Protein AF-A0A9J6NZ12-F1 (afdb_monomer_lite)

pLDDT: mean 84.76, std 14.98, range [37.91, 95.44]

Radius of gyration: 12.35 Å; chains: 1; bounding box: 26×27×35 Å

Organism: NCBI:txid2828781

Foldseek 3Di:
DDDFDDDPFKGKDAPADFQKWKWKDFVPDIDIDGPRKIWMWGDDDDQKIWIWIDDPVDIDTDIGNWMWIWMAGNVRHTDDIDIRD

Sequence (85 aa):
MLEQIINSTGLSINLPLEGYTAKITAPHFNIDVLSPAEIKLIEICCNTFKLKIKTDEFKIVTLIKSLIIEVFNPDGVMIIKIAAP

Structure (mmCIF, N/CA/C/O backbone):
data_AF-A0A9J6NZ12-F1
#
_entry.id   AF-A0A9J6NZ12-F1
#
loop_
_atom_site.group_PDB
_atom_site.id
_atom_site.type_symbol
_atom_site.label_atom_id
_atom_site.label_alt_id
_atom_site.label_comp_id
_atom_site.label_asym_id
_atom_site.label_entity_id
_atom_site.label_seq_id
_atom_site.pdbx_PDB_ins_code
_atom_site.Cartn_x
_atom_site.Cartn_y
_atom_site.Cartn_z
_atom_site.occupancy
_atom_site.B_iso_or_equiv
_atom_site.auth_seq_id
_atom_site.auth_comp_id
_atom_site.auth_asym_id
_atom_site.auth_atom_id
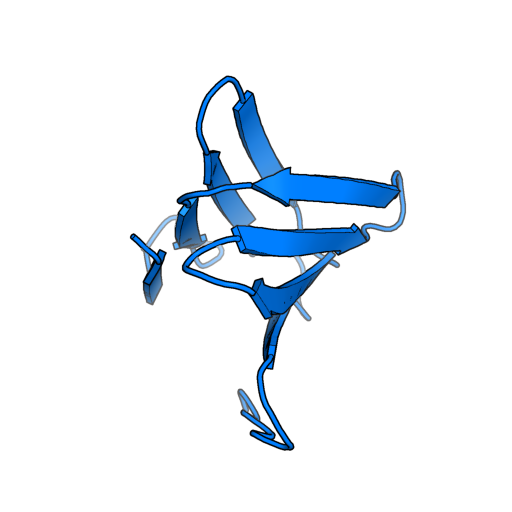_atom_site.pdbx_PDB_model_num
ATOM 1 N N . MET A 1 1 ? 10.581 -13.492 -4.758 1.00 37.91 1 MET A N 1
ATOM 2 C CA . MET A 1 1 ? 9.813 -14.276 -3.770 1.00 37.91 1 MET A CA 1
ATOM 3 C C . MET A 1 1 ? 9.164 -13.277 -2.823 1.00 37.91 1 MET A C 1
ATOM 5 O O . MET A 1 1 ? 9.889 -12.513 -2.205 1.00 37.91 1 MET A O 1
ATOM 9 N N . LEU A 1 2 ? 7.832 -13.169 -2.826 1.00 38.06 2 LEU A N 1
ATOM 10 C CA . LEU A 1 2 ? 7.084 -12.293 -1.915 1.00 38.06 2 LEU A CA 1
ATOM 11 C C . LEU A 1 2 ? 6.911 -13.046 -0.591 1.00 38.06 2 LEU A C 1
ATOM 13 O O . LEU A 1 2 ? 6.164 -14.018 -0.546 1.00 38.06 2 LEU A O 1
ATOM 17 N N . GLU A 1 3 ? 7.621 -12.644 0.460 1.00 40.28 3 GLU A N 1
ATOM 18 C CA . GLU A 1 3 ? 7.438 -13.213 1.799 1.00 40.28 3 GLU A CA 1
ATOM 19 C C . GLU A 1 3 ? 6.412 -12.383 2.579 1.00 40.28 3 GLU A C 1
ATOM 21 O O . GLU A 1 3 ? 6.622 -11.200 2.849 1.00 40.28 3 GLU A O 1
ATOM 26 N N . GLN A 1 4 ? 5.286 -13.003 2.937 1.00 40.91 4 GLN A N 1
ATOM 27 C CA . GLN A 1 4 ? 4.337 -12.456 3.906 1.00 40.91 4 GLN A CA 1
ATOM 28 C C . GLN A 1 4 ? 4.681 -13.002 5.293 1.00 40.91 4 GLN A C 1
ATOM 30 O O . GLN A 1 4 ? 4.449 -14.174 5.580 1.00 40.91 4 GLN A O 1
ATOM 35 N N . ILE A 1 5 ? 5.216 -12.153 6.169 1.00 44.47 5 ILE A N 1
ATOM 36 C CA . ILE A 1 5 ? 5.396 -12.470 7.590 1.00 44.47 5 ILE A CA 1
ATOM 37 C C . ILE A 1 5 ? 4.221 -11.847 8.349 1.00 44.47 5 ILE A C 1
ATOM 39 O O . ILE A 1 5 ? 4.168 -10.631 8.526 1.00 44.47 5 ILE A O 1
ATOM 43 N N . ILE A 1 6 ? 3.268 -12.676 8.782 1.00 44.19 6 ILE A N 1
ATOM 44 C CA . ILE A 1 6 ? 2.105 -12.253 9.575 1.00 44.19 6 ILE A CA 1
ATOM 45 C C . ILE A 1 6 ? 2.441 -12.460 11.058 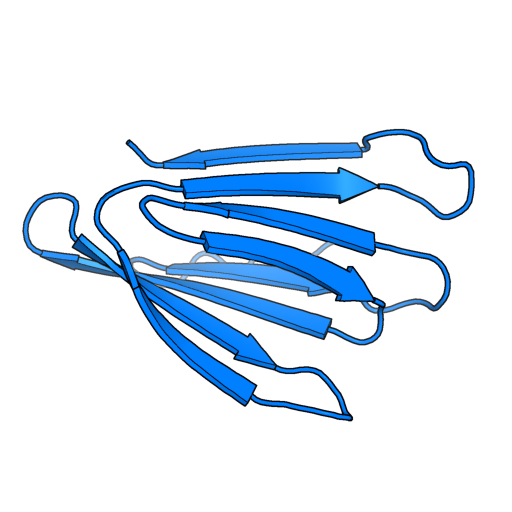1.00 44.19 6 ILE A C 1
ATOM 47 O O . ILE A 1 6 ? 2.155 -13.508 11.626 1.00 44.19 6 ILE A O 1
ATOM 51 N N . ASN A 1 7 ? 3.063 -11.463 11.689 1.00 42.09 7 ASN A N 1
ATOM 52 C CA . ASN A 1 7 ? 3.191 -11.389 13.148 1.00 42.09 7 ASN A CA 1
ATOM 53 C C . ASN A 1 7 ? 2.310 -10.234 13.653 1.00 42.09 7 ASN A C 1
ATOM 55 O O . ASN A 1 7 ? 2.594 -9.078 13.360 1.00 42.09 7 ASN A O 1
ATOM 59 N N . SER A 1 8 ? 1.221 -10.582 14.351 1.00 46.38 8 SER A N 1
ATOM 60 C CA . SER A 1 8 ? 0.267 -9.725 15.088 1.00 46.38 8 SER A CA 1
ATOM 61 C C . SER A 1 8 ? -0.066 -8.339 14.483 1.00 46.38 8 SER A C 1
ATOM 63 O O . SER A 1 8 ? 0.658 -7.366 14.687 1.00 46.38 8 SER A O 1
ATOM 65 N N . THR A 1 9 ? -1.226 -8.303 13.800 1.00 68.50 9 THR A N 1
ATOM 66 C CA . THR A 1 9 ? -2.089 -7.162 13.389 1.00 68.50 9 THR A CA 1
ATOM 67 C C . THR A 1 9 ? -1.547 -6.122 12.400 1.00 68.50 9 THR A C 1
ATOM 69 O O . THR A 1 9 ? -1.972 -4.963 12.402 1.00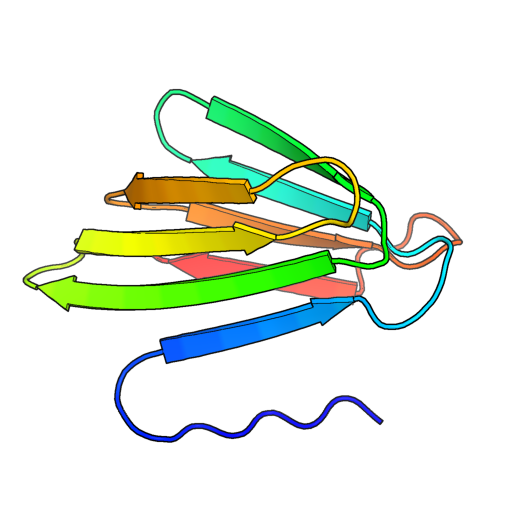 68.50 9 THR A O 1
ATOM 72 N N . GLY A 1 10 ? -0.657 -6.516 11.486 1.00 70.44 10 GLY A N 1
ATOM 73 C CA . GLY A 1 10 ? -0.251 -5.634 10.392 1.00 70.44 10 GLY A CA 1
ATOM 74 C C . GLY A 1 10 ? -0.004 -6.341 9.064 1.00 70.44 10 GLY A C 1
ATOM 75 O O . GLY A 1 10 ? 0.428 -7.489 9.023 1.00 70.44 10 GLY A O 1
ATOM 76 N N . LEU A 1 11 ? -0.257 -5.622 7.975 1.00 84.56 11 LEU A N 1
ATOM 77 C CA . LEU A 1 11 ? 0.101 -5.984 6.609 1.00 84.56 11 LEU A CA 1
ATOM 78 C C . LEU A 1 11 ? 1.312 -5.147 6.187 1.00 84.56 11 LEU A C 1
ATOM 80 O O . LEU A 1 11 ? 1.307 -3.924 6.332 1.00 84.56 11 LEU A O 1
ATOM 84 N N . SER A 1 12 ? 2.333 -5.796 5.633 1.00 87.94 12 SER A N 1
ATOM 85 C CA . SER A 1 12 ? 3.489 -5.125 5.038 1.00 87.94 12 SER A CA 1
ATOM 86 C C . SER A 1 12 ? 3.588 -5.504 3.568 1.00 87.94 12 SER A C 1
ATOM 88 O O . SER A 1 12 ? 3.624 -6.684 3.232 1.00 87.94 12 SER A O 1
ATOM 90 N N . ILE A 1 13 ? 3.651 -4.500 2.702 1.00 87.12 13 ILE A N 1
ATOM 91 C CA . ILE A 1 13 ? 3.881 -4.634 1.268 1.00 87.12 13 ILE A CA 1
ATOM 92 C C . ILE A 1 13 ? 5.206 -3.945 0.981 1.00 87.12 13 ILE A C 1
ATOM 94 O O . ILE A 1 13 ? 5.354 -2.745 1.205 1.00 87.12 13 ILE A O 1
ATOM 98 N N . ASN A 1 14 ? 6.165 -4.717 0.493 1.00 89.25 14 ASN A N 1
ATOM 99 C CA . ASN A 1 14 ? 7.426 -4.187 0.003 1.00 89.25 14 ASN A CA 1
ATOM 100 C C . ASN A 1 14 ? 7.375 -4.236 -1.521 1.00 89.25 14 ASN A C 1
ATOM 102 O O . ASN A 1 14 ? 7.065 -5.288 -2.082 1.00 89.25 14 ASN A O 1
ATOM 106 N N . LEU A 1 15 ? 7.669 -3.112 -2.169 1.00 87.50 15 LEU A N 1
ATOM 107 C CA . LEU A 1 15 ? 7.934 -3.024 -3.600 1.00 87.50 15 LEU A CA 1
ATOM 108 C C . LEU A 1 15 ? 9.460 -3.008 -3.760 1.00 87.50 15 LEU A C 1
ATOM 110 O O . LEU A 1 15 ? 10.074 -1.966 -3.534 1.00 87.50 15 LEU A O 1
ATOM 114 N N . PRO A 1 16 ? 10.093 -4.167 -4.029 1.00 74.75 16 PRO A N 1
ATOM 115 C CA . PRO A 1 16 ? 11.546 -4.293 -3.940 1.00 74.75 16 PRO A CA 1
ATOM 116 C C . PRO A 1 16 ? 12.279 -3.894 -5.222 1.00 74.75 16 PRO A C 1
ATOM 118 O O . PRO A 1 16 ? 13.479 -3.651 -5.173 1.00 74.75 16 PRO A O 1
ATOM 121 N N . LEU A 1 17 ? 11.594 -3.902 -6.370 1.00 80.38 17 LEU A N 1
ATOM 122 C CA . LEU A 1 17 ? 12.208 -3.743 -7.687 1.00 80.38 17 LEU A CA 1
ATOM 123 C C . LEU A 1 17 ? 11.637 -2.534 -8.411 1.00 80.38 17 LEU A C 1
ATOM 125 O O . LEU A 1 17 ? 10.439 -2.260 -8.318 1.00 80.38 17 LEU A O 1
ATOM 129 N N . GLU A 1 18 ? 12.499 -1.839 -9.141 1.00 82.56 18 GLU A N 1
ATOM 130 C CA . GLU A 1 18 ? 12.141 -0.703 -9.985 1.00 82.56 18 GLU A CA 1
ATOM 131 C C . GLU A 1 18 ? 11.027 -1.072 -10.985 1.00 82.56 18 GLU A C 1
ATOM 133 O O . GLU A 1 18 ? 10.898 -2.222 -11.413 1.00 82.56 18 GLU A O 1
ATOM 138 N N . GLY A 1 19 ? 10.175 -0.100 -11.312 1.00 86.31 19 GLY A N 1
ATOM 139 C CA . GLY A 1 19 ? 9.048 -0.269 -12.236 1.00 86.31 19 GLY A CA 1
ATOM 140 C C . GLY A 1 19 ? 7.753 -0.786 -11.601 1.00 86.31 19 GLY A C 1
ATOM 141 O O . GLY A 1 19 ? 6.697 -0.658 -12.210 1.00 86.31 19 GLY A O 1
ATOM 142 N N . TYR A 1 20 ? 7.786 -1.313 -10.374 1.00 92.38 20 TYR A N 1
ATOM 143 C CA . TYR A 1 20 ? 6.554 -1.587 -9.630 1.00 92.38 20 TYR A CA 1
ATOM 144 C C . TYR A 1 20 ? 5.939 -0.289 -9.113 1.00 92.38 20 TYR A C 1
ATOM 146 O O . TYR A 1 20 ? 6.646 0.608 -8.644 1.00 92.38 20 TYR A O 1
ATOM 154 N N . THR A 1 21 ? 4.611 -0.219 -9.136 1.00 93.62 21 THR A N 1
ATOM 155 C CA . THR A 1 21 ? 3.863 0.916 -8.591 1.00 93.62 21 THR A CA 1
ATOM 156 C C . THR A 1 21 ? 2.756 0.432 -7.668 1.00 93.62 21 THR A C 1
ATOM 158 O O . THR A 1 21 ? 2.215 -0.664 -7.835 1.00 93.62 21 THR A O 1
ATOM 161 N N . ALA A 1 22 ? 2.423 1.238 -6.663 1.00 93.62 22 ALA A N 1
ATOM 162 C CA . ALA A 1 22 ? 1.247 1.024 -5.837 1.00 93.62 22 ALA A CA 1
ATOM 163 C C . ALA A 1 22 ? 0.368 2.265 -5.833 1.00 93.62 22 ALA A C 1
ATOM 165 O O . ALA A 1 22 ? 0.814 3.354 -5.484 1.00 93.62 22 ALA A O 1
ATOM 166 N N . LYS A 1 23 ? -0.905 2.072 -6.155 1.00 95.38 23 LYS A N 1
ATOM 167 C CA . LYS A 1 23 ? -1.939 3.081 -6.008 1.00 95.38 23 LYS A CA 1
ATOM 168 C C . LYS A 1 23 ? -2.649 2.871 -4.686 1.00 95.38 23 LYS A C 1
ATOM 170 O O . LYS A 1 23 ? -3.187 1.794 -4.423 1.00 95.38 23 LYS A O 1
ATOM 175 N N . ILE A 1 24 ? -2.644 3.897 -3.846 1.00 93.94 24 ILE A N 1
ATOM 176 C CA . ILE A 1 24 ? -3.245 3.853 -2.517 1.00 93.94 24 ILE A CA 1
ATOM 177 C C . ILE A 1 24 ? -4.375 4.867 -2.475 1.00 93.94 24 ILE A C 1
ATOM 179 O O . ILE A 1 24 ? -4.157 6.076 -2.524 1.00 93.94 24 ILE A O 1
ATOM 183 N N . THR A 1 25 ? -5.594 4.354 -2.359 1.00 94.81 25 THR A N 1
ATOM 184 C CA . THR A 1 25 ? -6.814 5.154 -2.269 1.00 94.81 25 THR A CA 1
ATOM 185 C C . THR A 1 25 ? -7.394 5.037 -0.869 1.00 94.81 25 THR A C 1
ATOM 187 O O . THR A 1 25 ? -7.657 3.934 -0.398 1.00 94.81 25 THR A O 1
ATOM 190 N N . ALA A 1 26 ? -7.622 6.168 -0.212 1.00 91.81 26 ALA A N 1
ATOM 191 C CA . ALA A 1 26 ? -8.249 6.254 1.102 1.00 91.81 26 ALA A CA 1
ATOM 192 C C . ALA A 1 26 ? -9.213 7.455 1.142 1.00 91.81 26 ALA A C 1
ATOM 194 O O . ALA A 1 26 ? -9.208 8.286 0.227 1.00 91.81 26 ALA A O 1
ATOM 195 N N . PRO A 1 27 ? -10.050 7.601 2.184 1.00 87.94 27 PRO A N 1
ATOM 196 C CA . PRO A 1 27 ? -10.843 8.809 2.346 1.00 87.94 27 PRO A CA 1
ATOM 197 C C . PRO A 1 27 ? -9.940 10.048 2.325 1.00 87.94 27 PRO A C 1
ATOM 199 O O . PRO A 1 27 ? -8.989 10.145 3.099 1.00 87.94 27 PRO A O 1
ATOM 202 N N . HIS A 1 28 ? -10.261 10.995 1.443 1.00 87.31 28 HIS A N 1
ATOM 203 C CA . HIS A 1 28 ? -9.588 12.292 1.283 1.00 87.31 28 HIS A CA 1
ATOM 204 C C . HIS A 1 28 ? -8.213 12.295 0.604 1.00 87.31 28 HIS A C 1
ATOM 206 O O . HIS A 1 28 ? -7.684 13.382 0.379 1.00 87.31 28 HIS A O 1
ATOM 212 N N . PHE A 1 29 ? -7.643 11.148 0.224 1.00 87.69 29 PHE A N 1
ATOM 213 C CA . PHE A 1 29 ? -6.427 11.150 -0.589 1.00 87.69 29 PHE A CA 1
ATOM 214 C C . PHE A 1 29 ? -6.311 9.936 -1.506 1.00 87.69 29 PHE A C 1
ATOM 216 O O . PHE A 1 29 ? -6.774 8.833 -1.218 1.00 87.69 29 PHE A O 1
ATOM 223 N N . ASN A 1 30 ? -5.637 10.168 -2.622 1.00 93.25 30 ASN A N 1
ATOM 224 C CA . ASN A 1 30 ? -5.231 9.153 -3.571 1.00 93.25 30 ASN A CA 1
ATOM 225 C C . ASN A 1 30 ? -3.791 9.467 -3.958 1.00 93.25 30 ASN A C 1
ATOM 227 O O . ASN A 1 30 ? -3.498 10.605 -4.326 1.00 93.25 30 ASN A O 1
ATOM 231 N N . ILE A 1 31 ? -2.909 8.492 -3.795 1.00 92.00 31 ILE A N 1
ATOM 232 C CA . ILE A 1 31 ? -1.485 8.656 -4.056 1.00 92.00 31 ILE A CA 1
ATOM 233 C C . ILE A 1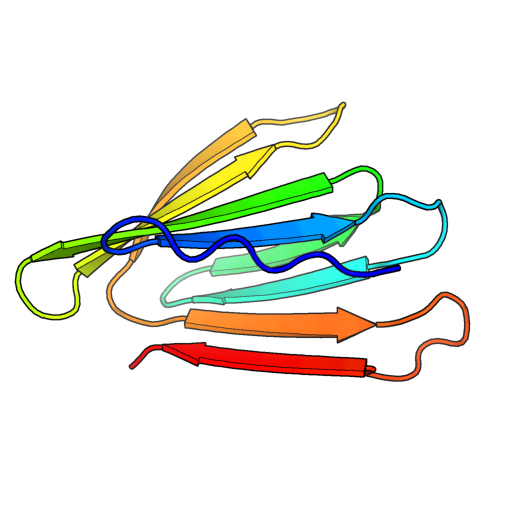 31 ? -0.965 7.467 -4.847 1.00 92.00 31 ILE A C 1
ATOM 235 O O . ILE A 1 31 ? -1.301 6.316 -4.562 1.00 92.00 31 ILE A O 1
ATOM 239 N N . ASP A 1 32 ? -0.101 7.774 -5.802 1.00 92.81 32 ASP A N 1
ATOM 240 C CA . ASP A 1 32 ? 0.690 6.791 -6.516 1.00 92.81 32 ASP A CA 1
ATOM 241 C C . ASP A 1 32 ? 2.081 6.741 -5.883 1.00 92.81 32 ASP A C 1
ATOM 243 O O . ASP A 1 32 ? 2.708 7.765 -5.605 1.00 92.81 32 ASP A O 1
ATOM 247 N N . VAL A 1 33 ? 2.542 5.530 -5.605 1.00 91.94 33 VAL A N 1
ATOM 248 C CA . VAL A 1 33 ? 3.819 5.251 -4.961 1.00 91.94 33 VAL A CA 1
ATOM 249 C C . VAL A 1 33 ? 4.678 4.481 -5.947 1.00 91.94 33 VAL A C 1
ATOM 251 O O . VAL A 1 33 ? 4.295 3.402 -6.405 1.00 91.94 33 VAL A O 1
ATOM 254 N N . LEU A 1 34 ? 5.841 5.039 -6.265 1.00 91.19 34 LEU A N 1
ATOM 255 C CA . LEU A 1 34 ? 6.841 4.389 -7.101 1.00 91.19 34 LEU A CA 1
ATOM 256 C C . LEU A 1 34 ? 7.792 3.572 -6.228 1.00 91.19 34 LEU A C 1
ATOM 258 O O . LEU A 1 34 ? 8.138 3.972 -5.117 1.00 91.19 34 LEU A O 1
ATOM 262 N N . SER A 1 35 ? 8.193 2.413 -6.737 1.00 88.88 35 SER A N 1
ATOM 263 C CA . SER A 1 35 ? 9.257 1.605 -6.150 1.00 88.88 35 SER A CA 1
ATOM 264 C C . SER A 1 35 ? 10.616 2.328 -6.214 1.00 88.88 35 SER A C 1
ATOM 266 O O . SER A 1 35 ? 10.862 3.020 -7.205 1.00 88.88 35 SER A O 1
ATOM 268 N N . PRO A 1 36 ? 11.519 2.143 -5.230 1.00 91.62 36 PRO A N 1
ATOM 269 C CA . PRO A 1 36 ? 11.380 1.296 -4.043 1.00 91.62 36 PRO A CA 1
ATOM 270 C C . PRO A 1 36 ? 10.462 1.909 -2.983 1.00 91.62 36 PRO A C 1
ATOM 272 O O . PRO A 1 36 ? 10.567 3.083 -2.626 1.00 91.62 36 PRO A O 1
ATOM 275 N N . ALA A 1 37 ? 9.560 1.083 -2.449 1.00 91.31 37 ALA A N 1
ATOM 276 C CA . ALA A 1 37 ? 8.618 1.531 -1.432 1.00 91.31 37 ALA A CA 1
ATOM 277 C C . ALA A 1 37 ? 8.276 0.453 -0.408 1.00 91.31 37 ALA A C 1
ATOM 279 O O . ALA A 1 37 ? 8.107 -0.724 -0.724 1.00 91.31 37 ALA A O 1
ATOM 280 N N . GLU A 1 38 ? 8.094 0.895 0.829 1.00 92.44 38 GLU A N 1
ATOM 281 C CA . GLU A 1 38 ? 7.592 0.097 1.938 1.00 92.44 38 GLU A CA 1
ATOM 282 C C . GLU A 1 38 ? 6.248 0.672 2.395 1.00 92.44 38 GLU A C 1
ATOM 284 O O . GLU A 1 38 ? 6.158 1.818 2.847 1.00 92.44 38 GLU A O 1
ATOM 289 N N . ILE A 1 39 ? 5.195 -0.136 2.294 1.00 91.81 39 ILE A N 1
ATOM 290 C CA . ILE A 1 39 ? 3.837 0.215 2.707 1.00 91.81 39 ILE A CA 1
ATOM 291 C C . ILE A 1 39 ? 3.442 -0.708 3.853 1.00 91.81 39 ILE A C 1
ATOM 293 O O . ILE A 1 39 ? 3.381 -1.926 3.707 1.00 91.81 39 ILE A O 1
ATOM 297 N N . LYS A 1 40 ? 3.151 -0.125 5.010 1.00 91.69 40 LYS A N 1
ATOM 298 C CA . LYS A 1 40 ? 2.732 -0.835 6.216 1.00 91.69 40 LYS A CA 1
ATOM 299 C C . LYS A 1 40 ? 1.366 -0.351 6.656 1.00 91.69 40 LYS A C 1
ATOM 301 O O . LYS A 1 40 ? 1.172 0.839 6.894 1.00 91.69 40 LYS A O 1
ATOM 306 N N . LEU A 1 41 ? 0.453 -1.289 6.829 1.00 89.38 41 LEU A N 1
ATOM 307 C CA . LEU A 1 41 ? -0.855 -1.074 7.415 1.00 89.38 41 LEU A CA 1
ATOM 308 C C . LEU A 1 41 ? -0.891 -1.780 8.766 1.00 89.38 41 LEU A C 1
ATOM 310 O O . LEU A 1 41 ? -0.644 -2.977 8.837 1.00 89.38 41 LEU A O 1
ATOM 314 N N . ILE A 1 42 ? -1.163 -1.046 9.837 1.00 88.88 42 ILE A N 1
ATOM 315 C CA . ILE A 1 42 ? -1.207 -1.593 11.197 1.00 88.88 42 ILE A CA 1
ATOM 316 C C . ILE A 1 42 ? -2.586 -1.295 11.766 1.00 88.88 42 ILE A C 1
ATOM 318 O O . ILE A 1 42 ? -2.968 -0.128 11.840 1.00 88.88 42 ILE A O 1
ATOM 322 N N . GLU A 1 43 ? -3.330 -2.319 12.164 1.00 84.56 43 GLU A N 1
ATOM 323 C CA . GLU A 1 43 ? -4.610 -2.120 12.838 1.00 84.56 43 GLU A CA 1
ATOM 324 C C . GLU A 1 43 ? -4.374 -1.548 14.241 1.00 84.56 43 GLU A C 1
ATOM 326 O O . GLU A 1 43 ? -3.519 -2.031 14.985 1.00 84.56 43 GLU A O 1
ATOM 331 N N . ILE A 1 44 ? -5.106 -0.487 14.590 1.00 82.12 44 ILE A N 1
ATOM 332 C CA . ILE A 1 44 ? -5.030 0.129 15.918 1.00 82.12 44 ILE A CA 1
ATOM 333 C C . ILE A 1 44 ? -6.239 -0.272 16.761 1.00 82.12 44 ILE A C 1
ATOM 335 O O . ILE A 1 44 ? -6.067 -0.773 17.868 1.00 82.12 44 ILE A O 1
ATOM 339 N N . CYS A 1 45 ? -7.452 0.014 16.278 1.00 77.81 45 CYS A N 1
ATOM 340 C CA . CYS A 1 45 ? -8.707 -0.216 17.001 1.00 77.81 45 CYS A CA 1
ATOM 341 C C . CYS A 1 45 ? -9.904 0.008 16.064 1.00 77.81 45 CYS A C 1
ATOM 343 O O . CYS A 1 45 ? -9.881 0.973 15.302 1.00 77.81 45 CYS A O 1
ATOM 345 N N . CYS A 1 46 ? -10.951 -0.822 16.150 1.00 74.44 46 CYS A N 1
ATOM 346 C CA . CYS A 1 46 ? -12.266 -0.610 15.518 1.00 74.44 46 CYS A CA 1
ATOM 347 C C . CYS A 1 46 ? -12.202 -0.061 14.075 1.00 74.44 46 CYS A C 1
ATOM 349 O O . CYS A 1 46 ? -12.641 1.064 13.823 1.00 74.44 46 CYS A O 1
ATOM 351 N N . ASN A 1 47 ? -11.621 -0.824 13.140 1.00 74.81 47 ASN A N 1
ATOM 352 C CA . ASN A 1 47 ? -11.447 -0.446 11.725 1.00 74.81 47 ASN A CA 1
ATOM 353 C C . ASN A 1 47 ? -10.659 0.859 11.510 1.00 74.81 47 ASN A C 1
ATOM 355 O O . ASN A 1 47 ? -10.804 1.537 10.502 1.00 74.81 47 ASN A O 1
ATOM 359 N N . THR A 1 48 ? -9.832 1.264 12.472 1.00 85.62 48 THR A N 1
ATOM 360 C CA . THR A 1 48 ? -8.872 2.352 12.284 1.00 85.62 48 THR A CA 1
ATOM 361 C C . THR A 1 48 ? -7.491 1.759 12.092 1.00 85.62 48 THR A C 1
ATOM 363 O O . THR A 1 48 ? -6.962 1.069 12.969 1.00 85.62 48 THR A O 1
ATOM 366 N N . PHE A 1 49 ? -6.885 2.081 10.956 1.00 88.75 49 PHE A N 1
ATOM 367 C CA . PHE A 1 49 ? -5.568 1.612 10.577 1.00 88.75 49 PHE A CA 1
ATOM 368 C C . PHE A 1 49 ? -4.566 2.761 10.555 1.00 88.75 49 PHE A C 1
ATOM 370 O O . PHE A 1 49 ? -4.844 3.870 10.094 1.00 88.75 49 PHE A O 1
ATOM 377 N N . LYS A 1 50 ? -3.352 2.475 11.012 1.00 91.38 50 LYS A N 1
ATOM 378 C CA . LYS A 1 50 ? -2.180 3.306 10.774 1.00 91.38 50 LYS A CA 1
ATOM 379 C C . LYS A 1 50 ? -1.549 2.894 9.461 1.00 91.38 50 LYS A C 1
ATOM 381 O O . LYS A 1 50 ? -0.951 1.822 9.373 1.00 91.38 50 LYS A O 1
ATOM 386 N N . LEU A 1 51 ? -1.627 3.776 8.478 1.00 92.50 51 LEU A N 1
ATOM 387 C CA . LEU A 1 51 ? -0.904 3.642 7.227 1.00 92.50 51 LEU A CA 1
ATOM 388 C C . LEU A 1 51 ? 0.455 4.331 7.358 1.00 92.50 51 LEU A C 1
ATOM 390 O O . LEU A 1 51 ? 0.550 5.497 7.747 1.00 92.50 51 LEU A O 1
ATOM 394 N N . LYS A 1 52 ? 1.517 3.600 7.036 1.00 93.38 52 LYS A N 1
ATOM 395 C CA . LYS A 1 52 ? 2.873 4.121 6.890 1.00 93.38 52 LYS A CA 1
ATOM 396 C C . LYS A 1 52 ? 3.345 3.807 5.482 1.00 93.38 52 LYS A C 1
ATOM 398 O O . LYS A 1 52 ? 3.353 2.645 5.097 1.00 93.38 52 LYS A O 1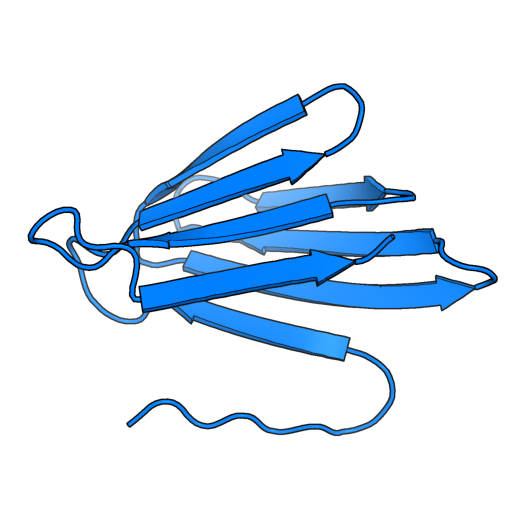
ATOM 403 N N . ILE A 1 53 ? 3.762 4.825 4.751 1.00 93.00 53 ILE A N 1
ATOM 404 C CA . ILE A 1 53 ? 4.377 4.679 3.434 1.00 93.00 53 ILE A CA 1
ATOM 405 C C . ILE A 1 53 ? 5.744 5.322 3.521 1.00 93.00 53 ILE A C 1
ATOM 407 O O . ILE A 1 53 ? 5.874 6.440 4.027 1.00 93.00 53 ILE A O 1
ATOM 411 N N . LYS A 1 54 ? 6.758 4.609 3.061 1.00 93.00 54 LYS A N 1
ATOM 412 C CA . LYS A 1 54 ? 8.125 5.094 3.009 1.00 93.00 54 LYS A CA 1
ATOM 413 C C . LYS A 1 54 ? 8.683 4.808 1.622 1.00 93.00 54 LYS A C 1
ATOM 415 O O . LYS A 1 54 ? 8.730 3.651 1.217 1.00 93.00 54 LYS A O 1
ATOM 420 N N . THR A 1 55 ? 9.103 5.862 0.945 1.00 90.50 55 THR A N 1
ATOM 421 C CA . THR A 1 55 ? 9.950 5.822 -0.248 1.00 90.50 55 THR A CA 1
ATOM 422 C C . THR A 1 55 ? 11.290 6.474 0.097 1.00 90.50 55 THR A C 1
ATOM 424 O O . THR A 1 55 ? 11.500 6.909 1.237 1.00 90.50 55 THR A O 1
ATOM 427 N N . ASP A 1 56 ? 12.194 6.554 -0.874 1.00 88.25 56 ASP A N 1
ATOM 428 C CA . ASP A 1 56 ? 13.441 7.310 -0.715 1.00 88.25 56 ASP A CA 1
ATOM 429 C C . ASP A 1 56 ? 13.200 8.828 -0.660 1.00 88.25 56 ASP A C 1
ATOM 431 O O . ASP A 1 56 ? 13.950 9.557 -0.013 1.00 88.25 56 ASP A O 1
ATOM 435 N N . GLU A 1 57 ? 12.123 9.305 -1.287 1.00 88.81 57 GLU A N 1
ATOM 436 C CA . GLU A 1 57 ? 11.800 10.732 -1.382 1.00 88.81 57 GLU A CA 1
ATOM 437 C C . GLU A 1 57 ? 10.987 11.239 -0.190 1.00 88.81 57 GLU A C 1
ATOM 439 O O . GLU A 1 57 ? 11.160 12.373 0.259 1.00 88.81 57 GLU A O 1
ATOM 444 N N . PHE A 1 58 ? 10.068 10.420 0.328 1.00 87.94 58 PHE A N 1
ATOM 445 C CA . PHE A 1 58 ? 9.142 10.865 1.357 1.00 87.94 58 PHE A CA 1
ATOM 446 C C . PHE A 1 58 ? 8.707 9.754 2.306 1.00 87.94 58 PHE A C 1
ATOM 448 O O . PHE A 1 58 ? 8.811 8.550 2.064 1.00 87.94 58 PHE A O 1
ATOM 455 N N . LYS A 1 59 ? 8.138 10.196 3.427 1.00 93.12 59 LYS A N 1
ATOM 456 C CA . LYS A 1 59 ? 7.505 9.329 4.410 1.00 93.12 59 LYS A CA 1
ATOM 457 C C . LYS A 1 59 ? 6.150 9.894 4.802 1.00 93.12 59 LYS A C 1
ATOM 459 O O . LYS A 1 59 ? 6.069 10.987 5.353 1.00 93.12 59 LYS A O 1
ATOM 464 N N . ILE A 1 60 ? 5.100 9.110 4.587 1.00 91.19 60 ILE A N 1
ATOM 465 C CA . ILE A 1 60 ? 3.739 9.420 5.025 1.00 91.19 60 ILE A CA 1
ATOM 466 C C . ILE A 1 60 ? 3.393 8.519 6.205 1.00 91.19 60 ILE A C 1
ATOM 468 O O . ILE A 1 60 ? 3.620 7.309 6.181 1.00 91.19 60 ILE A O 1
ATOM 472 N N . VAL A 1 61 ? 2.828 9.111 7.253 1.00 93.50 61 VAL A N 1
ATOM 473 C CA . VAL A 1 61 ? 2.239 8.381 8.376 1.00 93.50 61 VAL A CA 1
ATOM 474 C C . VAL A 1 61 ? 0.888 9.007 8.670 1.00 93.50 61 VAL A C 1
ATOM 476 O O . VAL A 1 61 ? 0.828 10.167 9.064 1.00 93.50 61 VAL A O 1
ATOM 479 N N . THR A 1 62 ? -0.185 8.247 8.484 1.00 92.75 62 THR A N 1
ATOM 480 C CA . THR A 1 62 ? -1.549 8.749 8.668 1.00 92.75 62 THR A CA 1
ATOM 481 C C . THR A 1 62 ? -2.465 7.689 9.274 1.00 92.75 62 THR A C 1
ATOM 483 O O . THR A 1 62 ? -2.136 6.500 9.304 1.00 92.75 62 THR A O 1
ATOM 486 N N . LEU A 1 63 ? -3.601 8.141 9.798 1.00 91.50 63 LEU A N 1
ATOM 487 C CA . LEU A 1 63 ? -4.684 7.295 10.277 1.00 91.50 63 LEU A CA 1
ATOM 488 C C . LEU A 1 63 ? -5.809 7.310 9.257 1.00 91.50 63 LEU A C 1
ATOM 490 O O . LEU A 1 63 ? -6.229 8.369 8.795 1.00 91.50 63 LEU A O 1
ATOM 494 N N . ILE A 1 64 ? -6.304 6.128 8.934 1.00 90.88 64 ILE A N 1
ATOM 495 C CA . ILE A 1 64 ? -7.366 5.928 7.957 1.00 90.88 64 ILE A CA 1
ATOM 496 C C . ILE A 1 64 ? -8.377 4.933 8.505 1.00 90.88 64 ILE A C 1
ATOM 498 O O . ILE A 1 64 ? -8.043 4.076 9.322 1.00 90.88 64 ILE A O 1
ATOM 502 N N . LYS A 1 65 ? -9.621 5.067 8.051 1.00 90.12 65 LYS A N 1
ATOM 503 C CA . LYS A 1 65 ? -10.692 4.123 8.384 1.00 90.12 65 LYS A CA 1
ATOM 504 C C . LYS A 1 65 ? -10.865 3.045 7.326 1.00 90.12 65 LYS A C 1
ATOM 506 O O . LYS A 1 65 ? -11.206 1.933 7.660 1.00 90.12 65 LYS A O 1
ATOM 511 N N . SER A 1 66 ? -10.580 3.377 6.073 1.00 90.25 66 SER A N 1
ATOM 512 C CA . SER A 1 66 ? -10.633 2.436 4.965 1.00 90.25 66 SER A CA 1
ATOM 513 C C . SER A 1 66 ? -9.516 2.733 3.977 1.00 90.25 66 SER A C 1
ATOM 515 O O . SER A 1 66 ? -8.996 3.855 3.926 1.00 90.25 66 SER A O 1
ATOM 517 N N . LEU A 1 67 ? -9.134 1.727 3.197 1.00 91.75 67 LEU A N 1
ATOM 518 C CA . LEU A 1 67 ? -8.231 1.895 2.067 1.00 91.75 67 LEU A CA 1
ATOM 519 C C . LEU A 1 67 ? -8.373 0.789 1.034 1.00 91.75 67 LEU A C 1
ATOM 521 O O . LEU A 1 67 ? -8.757 -0.341 1.334 1.00 91.75 67 LEU A O 1
ATOM 525 N N . ILE A 1 68 ? -7.940 1.125 -0.172 1.00 94.25 68 ILE A N 1
ATOM 526 C CA . ILE A 1 68 ? -7.648 0.188 -1.243 1.00 94.25 68 ILE A CA 1
ATOM 527 C C . ILE A 1 68 ? -6.187 0.392 -1.646 1.00 94.25 68 ILE A C 1
ATOM 529 O O . ILE A 1 68 ? -5.765 1.520 -1.904 1.00 94.25 68 ILE A O 1
ATOM 533 N N . ILE A 1 69 ? -5.425 -0.698 -1.696 1.00 93.50 69 ILE A N 1
ATOM 534 C CA . ILE A 1 69 ? -4.072 -0.741 -2.251 1.00 93.50 69 ILE A CA 1
ATOM 535 C C . ILE A 1 69 ? -4.108 -1.619 -3.496 1.00 93.50 69 ILE A C 1
ATOM 537 O O . ILE A 1 69 ? -4.475 -2.791 -3.418 1.00 93.50 69 ILE A O 1
ATOM 541 N N . GLU A 1 70 ? -3.703 -1.061 -4.628 1.00 95.44 70 GLU A N 1
ATOM 542 C CA . GLU A 1 70 ? -3.551 -1.766 -5.901 1.00 95.44 70 GLU A CA 1
ATOM 543 C C . GLU A 1 70 ? -2.076 -1.730 -6.291 1.00 95.44 70 GLU A C 1
ATOM 545 O O . GLU A 1 70 ? -1.491 -0.655 -6.374 1.00 95.44 70 GLU A O 1
ATOM 550 N N . VAL A 1 71 ? -1.464 -2.894 -6.496 1.00 93.62 71 VAL A N 1
ATOM 551 C CA . VAL A 1 71 ? -0.060 -3.014 -6.907 1.00 93.62 71 VAL A CA 1
ATOM 552 C C . VAL A 1 71 ? -0.005 -3.466 -8.354 1.00 93.62 71 VAL A C 1
ATOM 554 O O . VAL A 1 71 ? -0.650 -4.453 -8.721 1.00 93.62 71 VAL A O 1
ATOM 557 N N 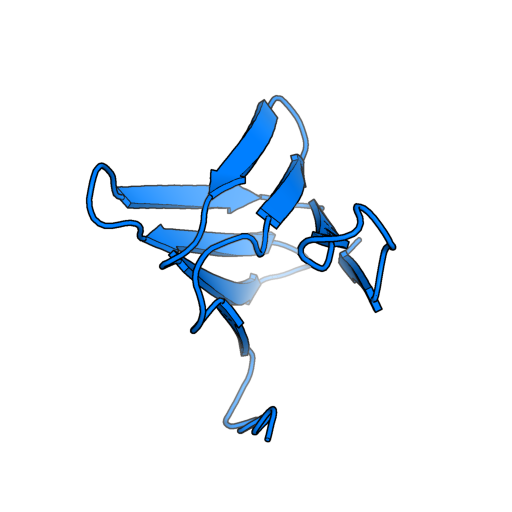. PHE A 1 72 ? 0.810 -2.781 -9.146 1.00 94.50 72 PHE A N 1
ATOM 558 C CA . PHE A 1 72 ? 1.025 -3.048 -10.559 1.00 94.50 72 PHE A CA 1
ATOM 559 C C . PHE A 1 72 ? 2.476 -3.465 -10.799 1.00 94.50 72 PHE A C 1
ATOM 561 O O . PHE A 1 72 ? 3.401 -2.977 -10.142 1.00 94.50 72 PHE A O 1
ATOM 568 N N . ASN A 1 73 ? 2.667 -4.395 -11.731 1.00 93.31 73 ASN A N 1
ATOM 569 C CA . ASN A 1 73 ? 3.988 -4.743 -12.240 1.00 93.31 73 ASN A CA 1
ATOM 570 C C . ASN A 1 73 ? 4.470 -3.690 -13.274 1.00 93.31 73 ASN A C 1
ATOM 572 O O . ASN A 1 73 ? 3.687 -2.820 -13.667 1.00 93.31 73 ASN A O 1
ATOM 576 N N . PRO A 1 74 ? 5.726 -3.777 -13.756 1.00 93.38 74 PRO A N 1
ATOM 577 C CA . PRO A 1 74 ? 6.259 -2.842 -14.754 1.00 93.38 74 PRO A CA 1
ATOM 578 C C . PRO A 1 74 ? 5.497 -2.802 -16.088 1.00 93.38 74 PRO A C 1
ATOM 580 O O . PRO A 1 74 ? 5.536 -1.788 -16.778 1.00 93.38 74 PRO A O 1
ATOM 583 N N . ASP A 1 75 ? 4.769 -3.866 -16.437 1.00 94.69 75 ASP A N 1
ATOM 584 C CA . ASP A 1 75 ? 3.935 -3.924 -17.647 1.00 94.69 75 ASP A CA 1
ATOM 585 C C . ASP A 1 75 ? 2.566 -3.234 -17.460 1.00 94.69 75 ASP A C 1
ATOM 587 O O . ASP A 1 75 ? 1.728 -3.246 -18.362 1.00 94.69 75 ASP A O 1
ATOM 591 N N . GLY A 1 76 ? 2.302 -2.661 -16.278 1.00 92.50 76 GLY A N 1
ATOM 592 C CA . GLY A 1 76 ? 1.030 -2.024 -15.929 1.00 92.50 76 GLY A CA 1
ATOM 593 C C . GLY A 1 76 ? -0.082 -3.006 -15.546 1.00 92.50 76 GLY A C 1
ATOM 594 O O . GLY A 1 76 ? -1.241 -2.611 -15.419 1.00 92.50 76 GLY A O 1
ATOM 595 N N . VAL A 1 77 ? 0.240 -4.284 -15.342 1.00 95.06 77 VAL A N 1
ATOM 596 C CA . VAL A 1 77 ? -0.717 -5.318 -14.936 1.00 95.06 77 VAL A CA 1
ATOM 597 C C . VAL A 1 77 ? -0.877 -5.304 -13.419 1.00 95.06 77 VAL A C 1
ATOM 599 O O . VAL A 1 77 ? 0.099 -5.413 -12.676 1.00 95.06 77 VAL A O 1
ATOM 602 N N . MET A 1 78 ? -2.121 -5.206 -12.944 1.00 94.94 78 MET A N 1
ATOM 603 C CA . MET A 1 78 ? -2.433 -5.305 -11.517 1.00 94.94 78 MET A CA 1
ATOM 604 C C . MET A 1 78 ? -2.197 -6.736 -11.028 1.00 94.94 78 MET A C 1
ATOM 606 O O . MET A 1 78 ? -2.831 -7.675 -11.506 1.00 94.94 78 MET A O 1
ATOM 610 N N . ILE A 1 79 ? -1.317 -6.890 -10.044 1.00 93.44 79 ILE A N 1
ATOM 611 C CA . ILE A 1 79 ? -0.933 -8.195 -9.493 1.00 93.44 79 ILE A CA 1
ATOM 612 C C . ILE A 1 79 ? -1.515 -8.447 -8.104 1.00 93.44 79 ILE A C 1
ATOM 614 O O . ILE A 1 79 ? -1.711 -9.596 -7.717 1.00 93.44 79 ILE A O 1
ATOM 618 N N . ILE A 1 80 ? -1.785 -7.386 -7.340 1.00 91.50 80 ILE A N 1
ATOM 619 C CA . ILE A 1 80 ? -2.319 -7.473 -5.980 1.00 91.50 80 ILE A CA 1
ATOM 620 C C . ILE A 1 80 ? -3.342 -6.357 -5.794 1.00 91.50 80 ILE A C 1
ATOM 622 O O . ILE A 1 80 ? -3.084 -5.206 -6.142 1.00 91.50 80 ILE A O 1
ATOM 626 N N . LYS A 1 81 ? -4.483 -6.697 -5.191 1.00 93.88 81 LYS A N 1
ATOM 627 C CA . LYS A 1 81 ? -5.474 -5.736 -4.710 1.00 93.88 81 LYS A CA 1
ATOM 628 C C . LYS A 1 81 ? -5.874 -6.084 -3.288 1.00 93.88 81 LYS A C 1
ATOM 630 O O . LYS A 1 81 ? -6.275 -7.212 -3.014 1.00 93.88 81 LYS A O 1
ATOM 635 N N . ILE A 1 82 ? -5.771 -5.111 -2.394 1.00 89.75 82 ILE A N 1
ATOM 636 C CA . ILE A 1 82 ? -6.109 -5.253 -0.980 1.00 89.75 82 ILE A CA 1
ATOM 637 C C . ILE A 1 82 ? -7.105 -4.161 -0.632 1.00 89.75 82 ILE A C 1
ATOM 639 O O . ILE A 1 82 ? -6.847 -2.991 -0.889 1.00 89.75 82 ILE A O 1
ATOM 643 N N . ALA A 1 83 ? -8.233 -4.545 -0.043 1.00 89.88 83 ALA A N 1
ATOM 644 C CA . ALA A 1 83 ? -9.231 -3.619 0.467 1.00 89.88 83 ALA A CA 1
ATOM 645 C C . ALA A 1 83 ? -9.406 -3.869 1.965 1.00 89.88 83 ALA A C 1
ATOM 647 O O . ALA A 1 83 ? -9.724 -4.993 2.357 1.00 89.88 83 ALA A O 1
ATOM 648 N N . ALA A 1 84 ? -9.194 -2.838 2.783 1.00 83.88 84 ALA A N 1
ATOM 649 C CA . ALA A 1 84 ? -9.573 -2.866 4.190 1.00 83.88 84 ALA A CA 1
ATOM 650 C C . ALA A 1 84 ? -10.737 -1.877 4.399 1.00 83.88 84 ALA A C 1
ATOM 652 O O . ALA A 1 84 ? -10.589 -0.704 4.028 1.00 83.88 84 ALA A O 1
ATOM 653 N N . PRO A 1 85 ? -11.894 -2.360 4.890 1.00 75.62 85 PRO A N 1
ATOM 654 C CA . PRO A 1 85 ? -13.095 -1.553 5.088 1.00 75.62 85 PRO A CA 1
ATOM 655 C C . PRO A 1 85 ? -12.975 -0.581 6.261 1.00 75.62 85 PRO A C 1
ATOM 657 O O . PRO A 1 85 ? -12.266 -0.918 7.235 1.00 75.62 85 PRO A O 1
#

Secondary structure (DSSP, 8-state):
-------SSEEEEEE-STT-EEEEEETTEEEEEESSEEEEEEEEETTEEEEEEEESS-EEEEEES-EEEEEE-TTS-EEEEEEE-